Protein AF-A0A2V8KIN8-F1 (afdb_monomer)

Secondary structure (DSSP, 8-state):
-EEEEE---STTHHHHHHHHHHHHHHHHHHHT--EEEEE--

Mean predicted aligned error: 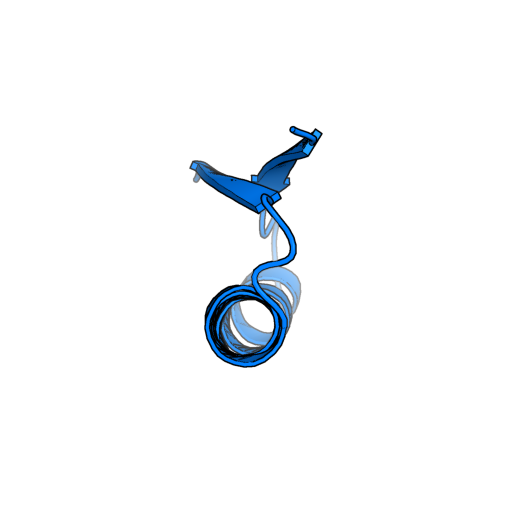2.12 Å

Radius of gyration: 10.73 Å; Cα contacts (8 Å, |Δi|>4): 41; chains: 1; bounding box: 25×14×27 Å

Solvent-accessible surface area (backbone atoms only — not comparable to full-atom values): 2489 Å² total; per-residue (Å²): 121,55,78,41,79,45,69,35,77,66,78,67,33,46,60,56,43,53,55,50,49,57,52,51,53,51,47,31,66,78,66,65,62,52,68,43,81,43,81,52,134

Sequence (41 aa):
MKRIAAIPGDGIGIDVTRESMRVLRRVNEVFSAGLEFVEFD

Nearest PDB structures (foldseek):
  4wuo-assembly1_B  TM=9.182E-01  e=1.598E-02  Thermus thermophilus HB8
  2y3z-assembly1_A  TM=9.014E-01  e=2.278E-02  Thermus thermophilus
  1ipd-assembly1_A-2  TM=9.013E-01  e=2.278E-02  Thermus thermophilus
  4y1p-assembly1_A-2  TM=9.234E-01  e=4.311E-02  Sulfolobus acidocaldarius DSM 639
  1wpw-assembly1_A  TM=9.140E-01  e=4.016E-02  Sulfurisphaera tokodaii

pLDDT: mean 96.88, std 3.59, range [79.81, 98.69]

Foldseek 3Di:
DAEDEQEQDDDCSVVVSVVVVVVVVVCCVVVVPVYHYDYDD

Structure (mmCIF, N/CA/C/O backbone):
data_AF-A0A2V8KIN8-F1
#
_entry.id   A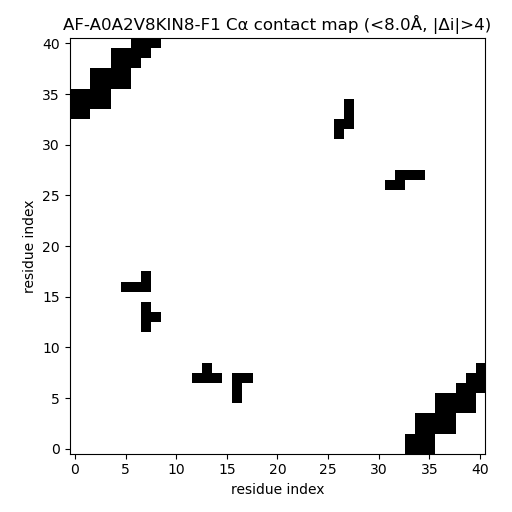F-A0A2V8KIN8-F1
#
loop_
_atom_site.group_PDB
_atom_site.id
_atom_site.type_symbol
_atom_site.label_atom_id
_atom_site.label_alt_id
_atom_site.label_comp_id
_atom_site.label_asym_id
_atom_site.label_entity_id
_atom_site.label_seq_id
_atom_site.pdbx_PDB_ins_code
_atom_site.Cartn_x
_atom_site.Cartn_y
_atom_site.Cartn_z
_atom_site.occupancy
_atom_site.B_iso_or_equiv
_atom_site.auth_seq_id
_atom_site.auth_comp_id
_atom_site.auth_asym_id
_atom_site.auth_atom_id
_atom_site.pdbx_PDB_model_num
ATOM 1 N N . MET A 1 1 ? -14.907 8.206 4.239 1.00 79.81 1 MET A N 1
ATOM 2 C CA . MET A 1 1 ? -14.239 7.018 3.672 1.00 79.81 1 MET A CA 1
ATOM 3 C C . MET A 1 1 ? -13.239 7.511 2.644 1.00 79.81 1 MET A C 1
ATOM 5 O O . MET A 1 1 ? -13.628 8.311 1.800 1.00 79.81 1 MET A O 1
ATOM 9 N N . LYS A 1 2 ? -11.957 7.160 2.771 1.00 93.94 2 LYS A N 1
ATOM 10 C CA . LYS A 1 2 ? -10.941 7.555 1.783 1.00 93.94 2 LYS A CA 1
ATOM 11 C C . LYS A 1 2 ? -10.737 6.386 0.828 1.00 93.94 2 LYS A C 1
ATOM 13 O O . LYS A 1 2 ? -10.422 5.291 1.286 1.00 93.94 2 LYS A O 1
ATOM 18 N N . ARG A 1 3 ? -10.931 6.638 -0.464 1.00 97.81 3 ARG A N 1
ATOM 19 C CA . ARG A 1 3 ? -10.729 5.658 -1.531 1.00 97.81 3 ARG A CA 1
ATOM 20 C C . ARG A 1 3 ? -9.357 5.879 -2.152 1.00 97.81 3 ARG A C 1
ATOM 22 O O . ARG A 1 3 ? -9.057 6.992 -2.578 1.00 97.81 3 ARG A O 1
ATOM 29 N N . ILE A 1 4 ? -8.524 4.848 -2.137 1.00 97.81 4 ILE A N 1
ATOM 30 C CA . ILE A 1 4 ? -7.107 4.915 -2.495 1.00 97.81 4 ILE A CA 1
ATOM 31 C C . ILE A 1 4 ? -6.867 3.982 -3.679 1.00 97.81 4 ILE A C 1
ATOM 33 O O . ILE A 1 4 ? -7.138 2.786 -3.588 1.00 97.81 4 ILE A O 1
ATOM 37 N N . ALA A 1 5 ? -6.348 4.533 -4.774 1.00 98.19 5 ALA A N 1
ATOM 38 C CA . ALA A 1 5 ? -5.832 3.751 -5.889 1.00 98.19 5 ALA A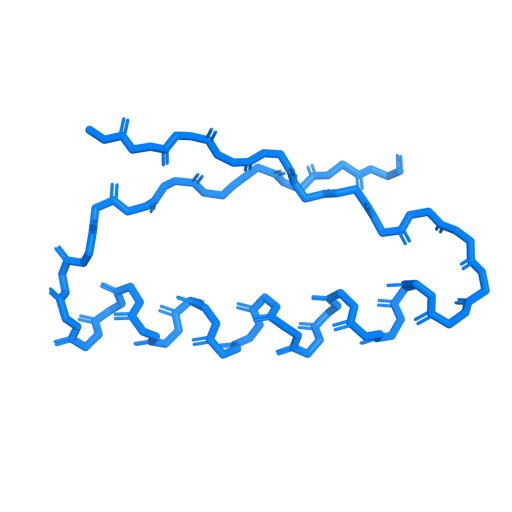 CA 1
ATOM 39 C C . ALA A 1 5 ? -4.395 3.316 -5.573 1.00 98.19 5 ALA A C 1
ATOM 41 O O . ALA A 1 5 ? -3.535 4.163 -5.331 1.00 98.19 5 ALA A O 1
ATOM 42 N N . ALA A 1 6 ? -4.146 2.011 -5.554 1.00 97.56 6 ALA A N 1
ATOM 43 C CA . ALA A 1 6 ? -2.818 1.434 -5.421 1.00 97.56 6 ALA A CA 1
ATOM 44 C C . ALA A 1 6 ? -2.303 1.074 -6.819 1.00 97.56 6 ALA A C 1
ATOM 46 O O . ALA A 1 6 ? -2.847 0.178 -7.459 1.00 97.56 6 ALA A O 1
ATOM 47 N N . ILE A 1 7 ? -1.284 1.806 -7.279 1.00 98.06 7 ILE A N 1
ATOM 48 C CA . ILE A 1 7 ? -0.643 1.619 -8.585 1.00 98.06 7 ILE A CA 1
ATOM 49 C C . ILE A 1 7 ? 0.835 1.311 -8.313 1.00 98.06 7 ILE A C 1
ATOM 51 O O . ILE A 1 7 ? 1.557 2.208 -7.870 1.00 98.06 7 ILE A O 1
ATOM 55 N N . PRO A 1 8 ? 1.282 0.061 -8.502 1.00 97.00 8 PRO A N 1
ATOM 56 C CA . PRO A 1 8 ? 2.632 -0.359 -8.140 1.00 97.00 8 PRO A CA 1
ATOM 57 C C . PRO A 1 8 ? 3.717 0.231 -9.049 1.00 97.00 8 PRO A C 1
ATOM 59 O O . PRO A 1 8 ? 4.852 0.390 -8.600 1.00 97.00 8 PRO A O 1
ATOM 62 N N . GLY A 1 9 ? 3.378 0.577 -10.295 1.00 96.94 9 GLY A N 1
ATOM 63 C CA . GLY A 1 9 ? 4.347 1.025 -11.293 1.00 96.94 9 GLY A CA 1
ATOM 64 C C . GLY A 1 9 ? 5.373 -0.065 -11.614 1.00 96.94 9 GLY A C 1
ATOM 65 O O . GLY A 1 9 ? 5.055 -1.252 -11.606 1.00 96.94 9 GLY A O 1
ATOM 66 N N . ASP A 1 10 ? 6.619 0.339 -11.858 1.00 96.75 10 ASP A N 1
ATOM 67 C CA . ASP A 1 10 ? 7.678 -0.551 -12.342 1.00 96.75 10 ASP A CA 1
ATOM 68 C C . ASP A 1 10 ? 8.771 -0.844 -11.297 1.00 96.75 10 ASP A C 1
ATOM 70 O O . ASP A 1 10 ? 8.908 -0.184 -10.259 1.00 96.75 10 ASP A O 1
ATOM 74 N N . GLY A 1 11 ? 9.619 -1.830 -11.605 1.00 98.12 11 GLY A N 1
ATOM 75 C CA . GLY A 1 11 ? 10.796 -2.171 -10.806 1.00 98.12 11 GLY A CA 1
ATOM 76 C C . GLY A 1 11 ? 10.429 -2.577 -9.378 1.00 98.12 11 GLY A C 1
ATOM 77 O O . GLY A 1 11 ? 9.529 -3.387 -9.164 1.00 98.12 11 GLY A O 1
ATOM 78 N N . ILE A 1 12 ? 11.114 -2.001 -8.382 1.00 98.31 12 ILE A N 1
ATOM 79 C CA . ILE A 1 12 ? 10.859 -2.327 -6.968 1.00 98.31 12 ILE A CA 1
ATOM 80 C C . ILE A 1 12 ? 9.467 -1.895 -6.493 1.00 98.31 12 ILE A C 1
ATOM 82 O O . ILE A 1 12 ? 9.016 -2.380 -5.457 1.00 98.31 12 ILE A O 1
ATOM 86 N N . GLY A 1 13 ? 8.794 -1.001 -7.232 1.00 97.81 13 GLY A N 1
ATOM 87 C CA . GLY A 1 13 ? 7.453 -0.510 -6.923 1.00 97.81 13 GLY A CA 1
ATOM 88 C C . GLY A 1 13 ? 6.447 -1.644 -6.720 1.00 97.81 13 GLY A C 1
ATOM 89 O O . GLY A 1 13 ? 5.659 -1.602 -5.775 1.00 97.81 13 GLY A O 1
ATOM 90 N N . ILE A 1 14 ? 6.564 -2.715 -7.509 1.00 97.31 14 ILE A N 1
ATOM 91 C CA . ILE A 1 14 ? 5.751 -3.936 -7.415 1.00 97.31 14 ILE A CA 1
ATOM 92 C C . ILE A 1 14 ? 5.883 -4.595 -6.038 1.00 97.31 14 ILE A C 1
ATOM 94 O O . ILE A 1 14 ? 4.882 -4.894 -5.380 1.00 97.31 14 ILE A O 1
ATOM 98 N N . ASP A 1 15 ? 7.114 -4.802 -5.575 1.00 98.31 15 ASP A N 1
ATOM 99 C CA . ASP A 1 15 ? 7.369 -5.521 -4.330 1.00 98.31 15 ASP A CA 1
ATOM 100 C C . ASP A 1 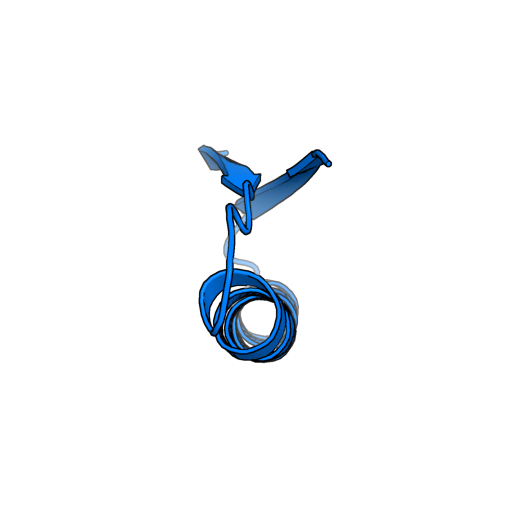15 ? 7.062 -4.659 -3.102 1.00 98.31 15 ASP A C 1
ATOM 102 O O . ASP A 1 15 ? 6.396 -5.119 -2.170 1.00 98.31 15 ASP A O 1
ATOM 106 N N . VAL A 1 16 ? 7.473 -3.385 -3.104 1.00 98.44 16 VAL A N 1
ATOM 107 C CA . VAL A 1 16 ? 7.247 -2.504 -1.946 1.00 98.44 16 VAL A CA 1
ATOM 108 C C . VAL A 1 16 ? 5.777 -2.121 -1.790 1.00 98.44 16 VAL A C 1
ATOM 110 O O . VAL A 1 16 ? 5.300 -1.979 -0.661 1.00 98.44 16 VAL A O 1
ATOM 113 N N . THR A 1 17 ? 5.030 -2.001 -2.892 1.00 98.25 17 THR A N 1
ATOM 114 C CA . THR A 1 17 ? 3.590 -1.715 -2.841 1.00 98.25 17 THR A CA 1
ATOM 115 C C . THR A 1 17 ? 2.830 -2.917 -2.295 1.00 98.25 17 THR A C 1
ATOM 117 O O . THR A 1 17 ? 1.977 -2.742 -1.426 1.00 98.25 17 THR A O 1
ATOM 120 N N . ARG A 1 18 ? 3.188 -4.146 -2.698 1.00 97.75 18 ARG A N 1
ATOM 121 C CA . ARG A 1 18 ? 2.597 -5.382 -2.157 1.00 97.75 18 ARG A CA 1
ATOM 122 C C . ARG A 1 18 ? 2.728 -5.465 -0.633 1.00 97.75 18 ARG A C 1
ATOM 124 O O . ARG A 1 18 ? 1.730 -5.693 0.058 1.00 97.75 18 ARG A O 1
ATOM 131 N N . GLU A 1 19 ? 3.924 -5.228 -0.093 1.00 98.62 19 GLU A N 1
ATOM 132 C CA . GLU A 1 19 ? 4.140 -5.277 1.361 1.00 98.62 19 GLU A CA 1
A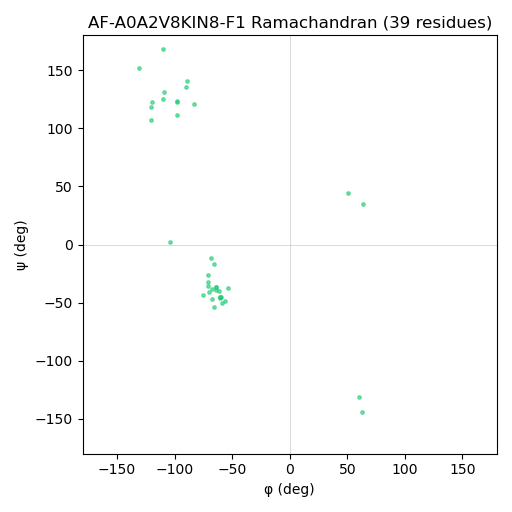TOM 133 C C . GLU A 1 19 ? 3.489 -4.094 2.091 1.00 98.62 19 GLU A C 1
ATOM 135 O O . GLU A 1 19 ? 2.912 -4.271 3.167 1.00 98.62 19 GLU A O 1
ATOM 140 N N . SER A 1 2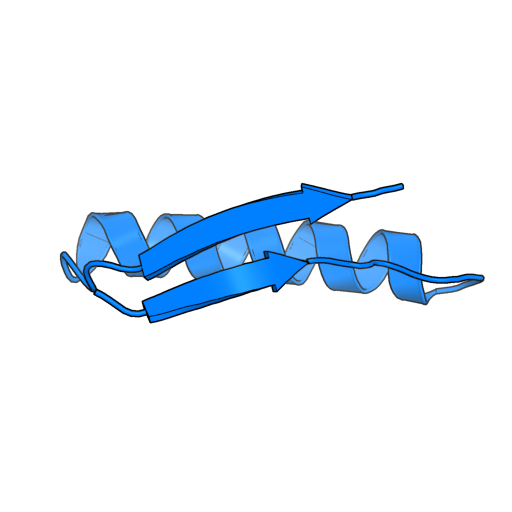0 ? 3.479 -2.905 1.484 1.00 98.38 20 SER A N 1
ATOM 141 C CA . SER A 1 20 ? 2.753 -1.748 2.026 1.00 98.38 20 SER A CA 1
ATOM 142 C C . SER A 1 20 ? 1.258 -2.045 2.152 1.00 98.38 20 SER A C 1
ATOM 144 O O . SER A 1 2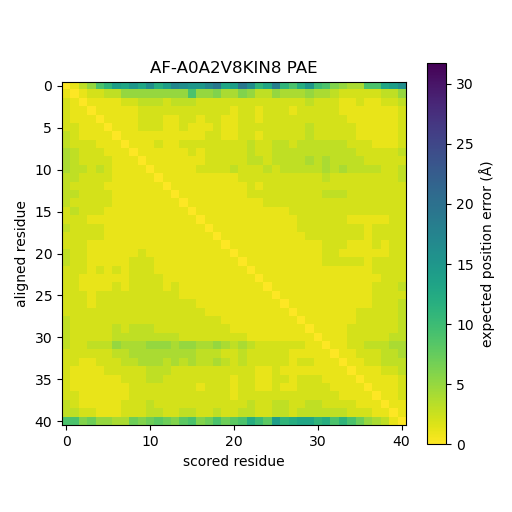0 ? 0.654 -1.809 3.200 1.00 98.38 20 SER A O 1
ATOM 146 N N . MET A 1 21 ? 0.663 -2.642 1.117 1.00 98.19 21 MET A N 1
ATOM 147 C CA . MET A 1 21 ? -0.747 -3.022 1.103 1.00 98.19 21 MET A CA 1
ATOM 148 C C . MET A 1 21 ? -1.080 -4.081 2.155 1.00 98.19 21 MET A C 1
ATOM 150 O O . MET A 1 21 ? -2.133 -4.008 2.792 1.00 98.19 21 MET A O 1
ATOM 154 N N . ARG A 1 22 ? -0.176 -5.034 2.405 1.00 98.50 22 ARG A N 1
ATOM 155 C CA . ARG A 1 22 ? -0.322 -6.022 3.483 1.00 98.50 22 ARG A CA 1
ATOM 156 C C . ARG A 1 22 ? -0.411 -5.356 4.860 1.00 98.50 22 ARG A C 1
ATOM 158 O O . ARG A 1 22 ? -1.291 -5.704 5.648 1.00 98.50 22 ARG A O 1
ATOM 165 N N . VAL A 1 23 ? 0.453 -4.380 5.144 1.00 98.56 23 VAL A N 1
ATOM 166 C CA . VAL A 1 23 ? 0.420 -3.629 6.411 1.00 98.56 23 VAL A CA 1
ATOM 167 C C . VAL A 1 23 ? -0.840 -2.767 6.504 1.00 98.56 23 VAL A C 1
ATOM 169 O O . VAL A 1 23 ? -1.541 -2.804 7.515 1.00 98.56 23 VAL A O 1
ATOM 172 N N . LEU A 1 24 ? -1.168 -2.026 5.445 1.00 98.19 24 LEU A N 1
ATOM 173 C CA . LEU A 1 24 ? -2.305 -1.105 5.428 1.00 98.19 24 LEU A CA 1
ATOM 174 C C . LEU A 1 24 ? -3.653 -1.816 5.573 1.00 98.19 24 LEU A C 1
ATOM 176 O O . LEU A 1 24 ? -4.528 -1.316 6.281 1.00 98.19 24 LEU A O 1
ATOM 180 N N . ARG A 1 25 ? -3.816 -3.006 4.982 1.00 98.06 25 ARG A N 1
ATOM 181 C CA . ARG A 1 25 ? -4.999 -3.849 5.210 1.00 98.06 25 ARG A CA 1
ATOM 182 C C . ARG A 1 25 ? -5.131 -4.237 6.678 1.00 98.06 25 ARG A C 1
ATOM 184 O O . ARG A 1 25 ? -6.201 -4.058 7.256 1.00 98.06 25 ARG A O 1
ATOM 191 N N . ARG A 1 26 ? -4.034 -4.662 7.314 1.00 98.56 26 ARG A N 1
ATOM 192 C CA . ARG A 1 26 ? -4.051 -5.017 8.737 1.00 98.56 26 ARG A CA 1
ATOM 193 C C . ARG A 1 26 ? -4.376 -3.822 9.631 1.00 98.56 26 ARG A C 1
ATOM 195 O O . ARG A 1 26 ? -5.128 -3.963 10.591 1.00 98.56 26 ARG A O 1
ATOM 202 N N . VAL A 1 27 ? -3.848 -2.642 9.309 1.00 98.19 27 VAL A N 1
ATOM 203 C CA . VAL A 1 27 ? -4.197 -1.389 9.996 1.00 98.19 27 VAL A CA 1
ATOM 204 C C . VAL A 1 27 ? -5.689 -1.088 9.843 1.00 98.19 27 VAL A C 1
ATOM 206 O O . VAL A 1 27 ? -6.350 -0.758 10.825 1.00 98.19 27 VAL A O 1
ATOM 209 N N . ASN A 1 28 ? -6.237 -1.240 8.637 1.00 97.88 28 ASN A N 1
ATOM 210 C CA . ASN A 1 28 ? -7.651 -0.985 8.379 1.00 97.88 28 ASN A CA 1
ATOM 211 C C . ASN A 1 28 ? -8.565 -1.904 9.205 1.00 97.88 28 ASN A C 1
ATOM 213 O O . ASN A 1 28 ? -9.552 -1.427 9.758 1.00 97.88 28 ASN A O 1
ATOM 217 N N . GLU A 1 29 ? -8.200 -3.182 9.343 1.0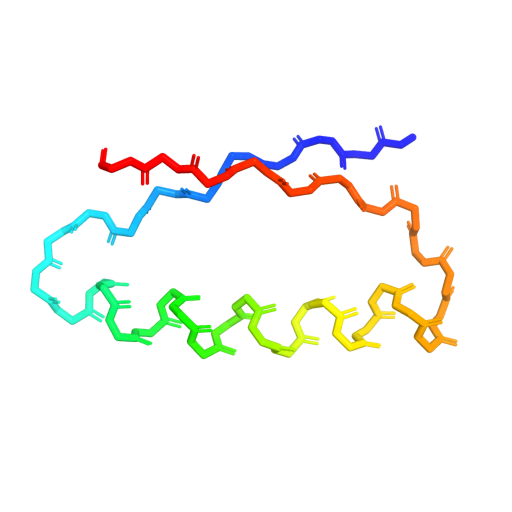0 98.00 29 GLU A N 1
ATOM 218 C CA . GLU A 1 29 ? -8.903 -4.154 10.190 1.00 98.00 29 GLU A CA 1
ATOM 219 C C . GLU A 1 29 ? -8.815 -3.806 11.681 1.00 98.00 29 GLU A C 1
ATOM 221 O O . GLU A 1 29 ? -9.834 -3.722 12.360 1.00 98.00 29 GLU A O 1
ATOM 226 N N . VAL A 1 30 ? -7.599 -3.605 12.203 1.00 98.69 30 VAL A N 1
ATOM 227 C CA . VAL A 1 30 ? -7.360 -3.439 13.648 1.00 98.69 30 VAL A CA 1
ATOM 228 C C . VAL A 1 30 ? -7.952 -2.134 14.170 1.00 98.69 30 VAL A C 1
ATOM 230 O O . VAL A 1 30 ? -8.493 -2.098 15.272 1.00 98.69 30 VAL A O 1
ATOM 233 N N . PHE A 1 31 ? -7.857 -1.064 13.384 1.00 97.88 31 PHE A N 1
ATOM 234 C CA . PHE A 1 31 ? -8.261 0.275 13.808 1.00 97.88 31 PHE A CA 1
ATOM 235 C C . PHE A 1 31 ? -9.592 0.729 13.207 1.00 97.88 31 PHE A C 1
ATOM 237 O O . PHE A 1 31 ? -10.007 1.856 13.461 1.00 97.88 31 PHE A O 1
ATOM 244 N N . SER A 1 32 ? -10.264 -0.116 12.413 1.00 96.56 32 SER A N 1
ATOM 245 C CA . SER A 1 32 ? -11.501 0.249 11.703 1.00 96.56 32 SER A CA 1
ATOM 246 C C . SER A 1 32 ? -11.356 1.562 10.917 1.00 96.56 32 SER A C 1
ATOM 248 O O . SER A 1 32 ? -12.221 2.436 10.960 1.00 96.56 32 SER A O 1
ATOM 250 N N . ALA A 1 33 ? -10.231 1.721 10.210 1.00 96.00 33 ALA A N 1
ATOM 251 C CA . ALA A 1 33 ? -9.819 3.004 9.631 1.00 96.00 33 ALA A CA 1
ATOM 252 C C . ALA A 1 33 ? -10.716 3.498 8.474 1.00 96.00 33 ALA A C 1
ATOM 254 O O . ALA A 1 33 ? -10.605 4.654 8.057 1.00 96.00 33 ALA A O 1
ATOM 255 N N . GLY A 1 34 ? -11.609 2.653 7.947 1.00 97.06 34 GLY A N 1
ATOM 256 C CA . GLY A 1 34 ? -12.557 3.028 6.894 1.00 97.06 34 GLY A CA 1
ATOM 257 C C . GLY A 1 34 ? -11.872 3.415 5.579 1.00 97.06 34 GLY A C 1
ATOM 258 O O . GLY A 1 34 ? -12.317 4.346 4.895 1.00 97.06 34 GLY A O 1
ATOM 259 N N . LEU A 1 35 ? -10.762 2.742 5.265 1.00 97.31 35 LEU A N 1
ATOM 260 C CA . LEU A 1 35 ? -10.033 2.872 4.006 1.00 97.31 35 LEU A CA 1
ATOM 261 C C . LEU A 1 35 ? -10.569 1.860 2.990 1.00 97.31 35 LEU A C 1
ATOM 263 O O . LEU A 1 35 ? -10.760 0.688 3.316 1.00 97.31 35 LEU A O 1
ATOM 267 N N . GLU A 1 36 ? -10.783 2.314 1.761 1.00 98.12 36 GLU A N 1
ATOM 268 C CA . GLU A 1 36 ? -11.086 1.460 0.613 1.00 98.12 36 GLU A CA 1
ATOM 269 C C . GLU A 1 36 ? -9.877 1.478 -0.322 1.00 98.12 36 GLU A C 1
ATOM 271 O O . GLU A 1 36 ? -9.435 2.550 -0.742 1.00 98.12 36 GLU A O 1
ATOM 276 N N . PHE A 1 37 ? -9.347 0.301 -0.646 1.00 97.81 37 PHE A N 1
ATOM 277 C CA . PHE A 1 37 ? -8.217 0.156 -1.556 1.00 97.81 37 PHE A CA 1
ATOM 278 C C . PHE A 1 37 ? -8.680 -0.460 -2.872 1.00 97.81 37 PHE A C 1
ATOM 280 O O . PHE A 1 37 ? -9.358 -1.486 -2.865 1.00 97.81 37 PHE A O 1
ATOM 287 N N . VAL A 1 38 ? -8.281 0.150 -3.984 1.00 98.06 38 VAL A N 1
ATOM 288 C CA . VAL A 1 38 ? -8.518 -0.356 -5.338 1.00 98.06 38 VAL A CA 1
ATOM 289 C C . VAL A 1 38 ? -7.162 -0.558 -5.993 1.00 98.06 38 VAL A C 1
ATOM 291 O O . VAL A 1 38 ? -6.397 0.395 -6.121 1.00 98.06 38 VAL A O 1
ATOM 294 N N . GLU A 1 39 ? -6.855 -1.797 -6.3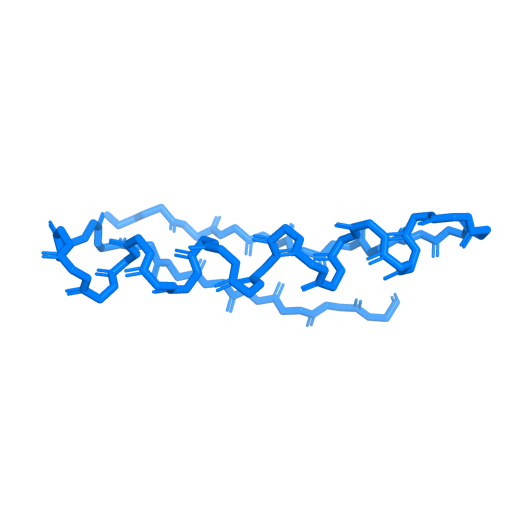54 1.00 96.50 39 GLU A N 1
ATOM 295 C CA . GLU A 1 39 ? -5.596 -2.156 -7.007 1.00 96.50 39 GLU A CA 1
ATOM 296 C C . GLU A 1 39 ? -5.746 -2.051 -8.526 1.00 96.50 39 GLU A C 1
ATOM 298 O O . GLU A 1 39 ? -6.797 -2.390 -9.076 1.00 96.50 39 GLU A O 1
ATOM 303 N N . PHE A 1 40 ? -4.699 -1.548 -9.173 1.00 95.12 40 PHE A N 1
ATOM 304 C CA . PHE A 1 40 ? -4.584 -1.418 -10.620 1.00 95.12 40 PHE A CA 1
ATOM 305 C C . PHE A 1 40 ? -3.245 -1.997 -11.075 1.00 95.12 40 PHE A C 1
ATOM 307 O O . PHE A 1 40 ? -2.278 -1.975 -10.308 1.00 95.12 40 PHE A O 1
ATOM 314 N N . ASP A 1 41 ? -3.228 -2.482 -12.314 1.00 83.62 41 ASP A N 1
ATOM 315 C CA . ASP A 1 41 ? -2.028 -2.977 -12.993 1.00 83.62 41 ASP A CA 1
ATOM 316 C C . ASP A 1 41 ? -1.147 -1.823 -13.496 1.00 83.62 41 ASP A C 1
ATOM 318 O O . ASP A 1 41 ? -1.705 -0.816 -14.000 1.00 83.62 41 ASP A O 1
#